Protein AF-A0A523RFV1-F1 (afdb_monomer_lite)

Sequence (118 aa):
MYLSMKEKTSDDLEKVQIKCFFKNDKVVLSDPIGIQEFYENSYIGTIEKDEKNNKFLILNALEALLLIERRRILLWADNDEDKAQCDFKTTLVYFSQFDDKLWRKYIIYMDLRKRGYI

pLDDT: mean 88.57, std 17.25, range [35.28, 98.19]

Radius of gyration: 16.06 Å; chains: 1; bounding box: 62×35×31 Å

Secondary structure (DSSP, 8-state):
---------TT-S-PPPEE-EEETTEEEE--HHHHIIIIITT--SEEEE-TT--EEEEEEHHHHHHHHHTT-EE-BGGG-TTSPBP-HHHHHHHHHTT-TTHHHHHHHHHHHHHTT--

Structure (mmCIF, N/CA/C/O backbone):
data_AF-A0A523RFV1-F1
#
_entry.id   AF-A0A523RFV1-F1
#
loop_
_atom_site.group_PDB
_atom_site.id
_atom_site.type_symbol
_atom_site.label_atom_id
_atom_site.label_alt_id
_atom_site.label_comp_id
_atom_site.label_asym_id
_atom_site.label_entity_id
_atom_site.label_seq_id
_atom_site.pdbx_PDB_ins_code
_atom_site.Cartn_x
_atom_site.Cartn_y
_atom_site.Cartn_z
_atom_site.occupancy
_atom_site.B_iso_or_equiv
_atom_site.auth_seq_id
_atom_site.auth_comp_id
_atom_site.auth_asym_id
_atom_site.auth_atom_id
_atom_site.pdbx_PDB_model_num
ATOM 1 N N . MET A 1 1 ? 44.838 11.866 7.928 1.00 48.34 1 MET A N 1
ATOM 2 C CA . MET A 1 1 ? 43.773 11.948 8.945 1.00 48.34 1 MET A CA 1
ATOM 3 C C . MET A 1 1 ? 42.818 13.060 8.547 1.00 48.34 1 MET A C 1
ATOM 5 O O . MET A 1 1 ? 43.123 14.207 8.809 1.00 48.34 1 MET A O 1
ATOM 9 N N . TYR A 1 2 ? 41.717 12.725 7.876 1.00 35.50 2 TYR A N 1
ATOM 10 C CA . TYR A 1 2 ? 40.518 13.565 7.804 1.00 35.50 2 TYR A CA 1
ATOM 11 C C . TYR A 1 2 ? 39.327 12.608 7.753 1.00 35.50 2 TYR A C 1
ATOM 13 O O . TYR A 1 2 ? 39.095 11.942 6.747 1.00 35.50 2 TYR A O 1
ATOM 21 N N . LEU A 1 3 ? 38.644 12.464 8.891 1.00 40.91 3 LEU A N 1
ATOM 22 C CA . LEU A 1 3 ? 37.354 11.791 8.967 1.00 40.91 3 LEU A CA 1
ATOM 23 C C . LEU A 1 3 ? 36.331 12.690 8.269 1.00 40.91 3 LEU A C 1
ATOM 25 O O . LEU A 1 3 ? 36.053 13.791 8.737 1.00 40.91 3 LEU A O 1
ATOM 29 N N . SER A 1 4 ? 35.782 12.224 7.148 1.00 44.25 4 SER A N 1
ATOM 30 C CA . SER A 1 4 ? 34.590 12.818 6.550 1.00 44.25 4 SER A CA 1
ATOM 31 C C . SER A 1 4 ? 33.412 12.522 7.479 1.00 44.25 4 SER A C 1
ATOM 33 O O . SER A 1 4 ? 32.876 11.413 7.505 1.00 44.25 4 SER A O 1
ATOM 35 N N . MET A 1 5 ? 33.059 13.510 8.300 1.00 45.81 5 MET A N 1
ATOM 36 C CA . MET A 1 5 ? 31.775 13.569 8.984 1.00 45.81 5 MET A CA 1
ATOM 37 C C . MET A 1 5 ? 30.691 13.635 7.908 1.00 45.81 5 MET A C 1
ATOM 39 O O . MET A 1 5 ? 30.428 14.690 7.341 1.00 45.81 5 MET A O 1
ATOM 43 N N . LYS A 1 6 ? 30.074 12.489 7.602 1.00 45.44 6 LYS A N 1
ATOM 44 C CA . LYS A 1 6 ? 28.745 12.483 6.994 1.00 45.44 6 LYS A CA 1
ATOM 45 C C . LYS A 1 6 ? 27.819 13.163 7.990 1.00 45.44 6 LYS A C 1
ATOM 47 O O . LYS A 1 6 ? 27.579 12.621 9.068 1.00 45.44 6 LYS A O 1
ATOM 52 N N . GLU A 1 7 ? 27.343 14.347 7.632 1.00 38.53 7 GLU A N 1
ATOM 53 C CA . GLU A 1 7 ? 26.211 14.988 8.283 1.00 38.53 7 GLU A CA 1
ATOM 54 C C . GLU A 1 7 ? 25.064 13.975 8.305 1.00 38.53 7 GLU A C 1
ATOM 56 O O . GLU A 1 7 ? 24.458 13.661 7.279 1.00 38.53 7 GLU A O 1
ATOM 61 N N . LYS A 1 8 ? 24.818 13.388 9.479 1.00 36.44 8 LYS A N 1
ATOM 62 C CA . LYS A 1 8 ? 23.582 12.662 9.743 1.00 36.44 8 LYS A CA 1
ATOM 63 C C . LYS A 1 8 ? 22.481 13.709 9.704 1.00 36.44 8 LYS A C 1
ATOM 65 O O . LYS A 1 8 ? 22.316 14.479 10.645 1.00 36.44 8 LYS A O 1
ATOM 70 N N . THR A 1 9 ? 21.801 13.787 8.569 1.00 35.28 9 THR A N 1
ATOM 71 C CA . THR A 1 9 ? 20.621 14.622 8.402 1.00 35.28 9 THR A CA 1
ATOM 72 C C . THR A 1 9 ? 19.589 14.172 9.432 1.00 35.28 9 THR A C 1
ATOM 74 O O . THR A 1 9 ? 19.384 12.978 9.643 1.00 35.28 9 THR A O 1
ATOM 77 N N . SER A 1 10 ? 18.981 15.142 10.099 1.00 40.78 10 SER A N 1
ATOM 78 C CA . SER A 1 10 ? 18.028 15.047 11.207 1.00 40.78 10 SER A CA 1
ATOM 79 C C . SER A 1 10 ? 16.667 14.429 10.830 1.00 40.78 10 SER A C 1
ATOM 81 O O . SER A 1 10 ? 15.630 14.929 11.251 1.00 40.78 10 SER A O 1
ATOM 83 N N . ASP A 1 11 ? 16.663 13.374 10.011 1.00 42.03 11 ASP A N 1
ATOM 84 C CA . ASP A 1 11 ? 15.472 12.634 9.556 1.00 42.03 11 ASP A CA 1
ATOM 85 C C . ASP A 1 11 ? 15.455 11.174 10.069 1.00 42.03 11 ASP A C 1
ATOM 87 O O . ASP A 1 11 ? 14.584 10.386 9.705 1.00 42.03 11 ASP A O 1
ATOM 91 N N . ASP A 1 12 ? 16.398 10.838 10.959 1.00 42.25 12 ASP A N 1
ATOM 92 C CA . ASP A 1 12 ? 16.473 9.597 11.754 1.00 42.25 12 ASP A CA 1
ATOM 93 C C . ASP A 1 12 ? 15.626 9.708 13.044 1.00 42.25 12 ASP A C 1
ATOM 95 O O . ASP A 1 12 ? 15.949 9.144 14.089 1.00 42.25 12 ASP A O 1
ATOM 99 N N . LEU A 1 13 ? 14.524 10.467 12.998 1.00 46.66 13 LEU A N 1
ATOM 100 C CA . LEU A 1 13 ? 13.414 10.190 13.908 1.00 46.66 13 LEU A CA 1
ATOM 101 C C . LEU A 1 13 ? 12.982 8.764 13.579 1.00 46.66 13 LEU A C 1
ATOM 103 O O . LEU A 1 13 ? 12.704 8.496 12.413 1.00 46.66 13 LEU A O 1
ATOM 107 N N . GLU A 1 14 ? 12.984 7.858 14.557 1.00 54.91 14 GLU A N 1
ATOM 108 C CA . GLU A 1 14 ? 12.583 6.458 14.391 1.00 54.91 14 GLU A CA 1
ATOM 109 C C . GLU A 1 14 ? 11.172 6.393 13.789 1.00 54.91 14 GLU A C 1
ATOM 111 O O . GLU A 1 14 ? 10.156 6.424 14.481 1.00 54.91 14 GLU A O 1
ATOM 116 N N . LYS A 1 15 ? 11.095 6.399 12.455 1.00 71.69 15 LYS A N 1
ATOM 117 C CA . LYS A 1 15 ? 9.832 6.395 11.733 1.00 71.69 15 LYS A CA 1
ATOM 118 C C . LYS A 1 15 ? 9.179 5.051 12.014 1.00 71.69 15 LYS A C 1
ATOM 120 O O . LYS A 1 15 ? 9.762 4.010 11.718 1.00 71.69 15 LYS A O 1
ATOM 125 N N . VAL A 1 16 ? 7.974 5.090 12.580 1.00 85.75 16 VAL A N 1
ATOM 126 C CA . VAL A 1 16 ? 7.249 3.887 13.000 1.00 85.75 16 VAL A CA 1
ATOM 127 C C . VAL A 1 16 ? 7.146 2.898 11.836 1.00 85.75 16 VAL A C 1
ATOM 129 O O . VAL A 1 16 ? 6.739 3.278 10.730 1.00 85.75 16 VAL A O 1
ATOM 132 N N . GLN A 1 17 ? 7.526 1.646 12.105 1.00 93.31 17 GLN A N 1
ATOM 133 C CA . GLN A 1 17 ? 7.378 0.518 11.192 1.00 93.31 17 GLN A CA 1
ATOM 134 C C . GLN A 1 17 ? 6.170 -0.319 11.597 1.00 93.31 17 GLN A C 1
ATOM 136 O O . GLN A 1 17 ? 6.141 -0.888 12.686 1.00 93.31 17 GLN A O 1
ATOM 141 N N . ILE A 1 18 ? 5.176 -0.396 10.716 1.00 95.81 18 ILE A N 1
ATOM 142 C CA . ILE A 1 18 ? 3.905 -1.064 11.004 1.00 95.81 18 ILE A CA 1
ATOM 143 C C . ILE A 1 18 ? 3.797 -2.370 10.226 1.00 95.81 18 ILE A C 1
ATOM 145 O O . ILE A 1 18 ? 4.005 -2.405 9.010 1.00 95.81 18 ILE A O 1
ATOM 149 N N . LYS A 1 19 ? 3.427 -3.447 10.921 1.00 95.62 19 LYS A N 1
ATOM 150 C CA . LYS A 1 19 ?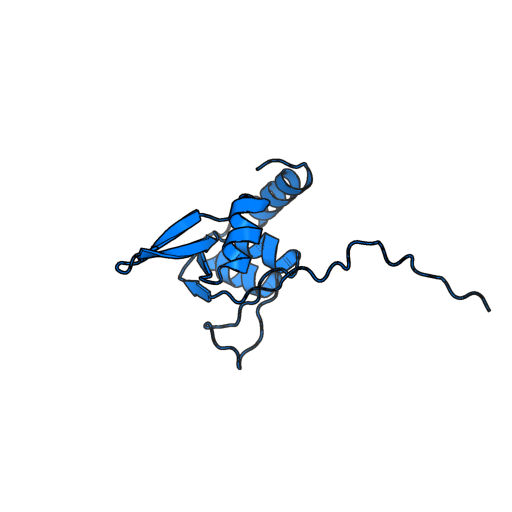 3.132 -4.735 10.291 1.00 95.62 19 LYS A CA 1
ATOM 151 C C . LYS A 1 19 ? 1.840 -4.653 9.486 1.00 95.62 19 LYS A C 1
ATOM 153 O O . LYS A 1 19 ? 0.823 -4.162 9.975 1.00 95.62 19 LYS A O 1
ATOM 158 N N . CYS A 1 20 ? 1.894 -5.148 8.258 1.00 96.06 20 CYS A N 1
ATOM 159 C CA . CYS A 1 20 ? 0.771 -5.158 7.335 1.00 96.06 20 CYS A CA 1
ATOM 160 C C . CYS A 1 20 ? 0.640 -6.527 6.658 1.00 96.06 20 CYS A C 1
ATOM 162 O O . CYS A 1 20 ? 1.569 -7.333 6.683 1.00 96.06 20 CYS A O 1
ATOM 164 N N . PHE A 1 21 ? -0.499 -6.762 6.007 1.00 96.56 21 PHE A N 1
ATOM 165 C CA . PHE A 1 21 ? -0.797 -8.021 5.325 1.00 96.56 21 PHE A CA 1
ATOM 166 C C . PHE A 1 21 ? -1.313 -7.779 3.908 1.00 96.56 21 PHE A C 1
ATOM 168 O O . PHE A 1 21 ? -2.149 -6.901 3.684 1.00 96.56 21 PHE A O 1
ATOM 175 N N . PHE A 1 22 ? -0.860 -8.583 2.949 1.00 96.44 22 PHE A N 1
ATOM 176 C CA . PHE A 1 22 ? -1.440 -8.635 1.613 1.00 96.44 22 PHE A CA 1
ATOM 177 C C . PHE A 1 22 ? -2.861 -9.200 1.662 1.00 96.44 22 PHE A C 1
ATOM 179 O O . PHE A 1 22 ? -3.126 -10.221 2.299 1.00 96.44 22 PHE A O 1
ATOM 186 N N . LYS A 1 23 ? -3.767 -8.553 0.931 1.00 95.88 23 LYS A N 1
ATOM 187 C CA . LYS A 1 23 ? -5.127 -9.021 0.667 1.00 95.88 23 LYS A CA 1
ATOM 188 C C . LYS A 1 23 ? -5.450 -8.722 -0.796 1.00 95.88 23 LYS A C 1
ATOM 190 O O . LYS A 1 23 ? -5.878 -7.618 -1.122 1.00 95.88 23 LYS A O 1
ATOM 195 N N . ASN A 1 24 ? -5.236 -9.706 -1.669 1.00 94.38 24 ASN A N 1
ATOM 196 C CA . ASN A 1 24 ? -5.348 -9.568 -3.127 1.00 94.38 24 ASN A CA 1
ATOM 197 C C . ASN A 1 24 ? -4.458 -8.430 -3.668 1.00 94.38 24 ASN A C 1
ATOM 199 O O . ASN A 1 24 ? -3.248 -8.441 -3.453 1.00 94.38 24 ASN A O 1
ATOM 203 N N . ASP A 1 25 ? -5.055 -7.445 -4.336 1.00 95.88 25 ASP A N 1
ATOM 204 C CA . ASP A 1 25 ? -4.422 -6.269 -4.939 1.00 95.88 25 ASP A CA 1
ATOM 205 C C . ASP A 1 25 ? -4.161 -5.125 -3.938 1.00 95.88 25 ASP A C 1
ATOM 207 O O . ASP A 1 25 ? -3.772 -4.022 -4.330 1.00 95.88 25 ASP A O 1
ATOM 211 N N . LYS A 1 26 ? -4.371 -5.372 -2.639 1.00 97.19 26 LYS A N 1
ATOM 212 C CA . LYS A 1 26 ? -4.295 -4.374 -1.565 1.00 97.19 26 LYS A CA 1
ATOM 213 C C . LYS A 1 26 ? -3.442 -4.853 -0.394 1.00 97.19 26 LYS A C 1
ATOM 215 O O . LYS A 1 26 ? -3.146 -6.040 -0.249 1.00 97.19 26 LYS A O 1
ATOM 220 N N . VAL A 1 27 ? -3.096 -3.910 0.477 1.00 97.38 27 VAL A N 1
ATOM 221 C CA . VAL A 1 27 ? -2.489 -4.167 1.788 1.00 97.38 27 VAL A CA 1
ATOM 222 C C . VAL A 1 27 ? -3.431 -3.689 2.882 1.00 97.38 27 VAL A C 1
ATOM 224 O O . VAL A 1 27 ? -4.074 -2.653 2.740 1.00 97.38 27 VAL A O 1
ATOM 227 N N . VAL A 1 28 ? -3.510 -4.436 3.977 1.00 97.38 28 VAL A N 1
ATOM 228 C CA . VAL A 1 28 ? -4.335 -4.104 5.138 1.00 97.38 28 VAL A CA 1
ATOM 229 C C . VAL A 1 28 ? -3.459 -3.981 6.377 1.00 97.38 28 VAL A C 1
ATOM 231 O O . VAL A 1 28 ? -2.562 -4.797 6.593 1.00 97.38 28 VAL A O 1
ATOM 234 N N . LEU A 1 29 ? -3.749 -2.983 7.207 1.00 95.44 29 LEU A N 1
ATOM 235 C CA . LEU A 1 29 ? -3.211 -2.859 8.559 1.00 95.44 29 LEU A CA 1
ATOM 236 C C . LEU A 1 29 ? -4.321 -2.504 9.552 1.00 95.44 29 LEU A C 1
ATOM 238 O O . LEU A 1 29 ? -5.235 -1.740 9.247 1.00 95.44 29 LEU A O 1
ATOM 242 N N . SER A 1 30 ? -4.228 -3.055 10.756 1.00 93.94 30 SER A N 1
ATOM 243 C CA . SER A 1 30 ? -5.185 -2.807 11.846 1.00 93.94 30 SER A CA 1
ATOM 244 C C . SER A 1 30 ? -4.539 -2.110 13.042 1.00 93.94 30 SER A C 1
ATOM 246 O O . SER A 1 30 ? -5.198 -1.890 14.053 1.00 93.94 30 SER A O 1
ATOM 248 N N . ASP A 1 31 ? -3.253 -1.771 12.938 1.00 94.25 31 ASP A N 1
ATOM 249 C CA . ASP A 1 31 ? -2.509 -1.111 14.003 1.00 94.25 31 ASP A CA 1
ATOM 250 C C . ASP A 1 31 ? -2.988 0.346 14.179 1.00 94.25 31 ASP A C 1
ATOM 252 O O . ASP A 1 31 ? -2.903 1.126 13.223 1.00 94.25 31 ASP A O 1
ATOM 256 N N . PRO A 1 32 ? -3.478 0.747 15.369 1.00 93.25 32 PRO A N 1
ATOM 257 C CA . PRO A 1 32 ? -3.981 2.101 15.599 1.00 93.25 32 PRO A CA 1
ATOM 258 C C . PRO A 1 32 ? -2.940 3.204 15.371 1.00 93.25 32 PRO A C 1
ATOM 260 O O . PRO A 1 32 ? -3.297 4.269 14.870 1.00 93.25 32 PRO A O 1
ATOM 263 N N . ILE A 1 33 ? -1.666 2.949 15.693 1.00 93.31 33 ILE A N 1
ATOM 264 C CA . ILE A 1 33 ? -0.564 3.899 15.475 1.00 93.31 33 ILE A CA 1
ATOM 265 C C . ILE A 1 33 ? -0.350 4.067 13.972 1.00 93.31 33 ILE A C 1
ATOM 267 O O . ILE A 1 33 ? -0.221 5.185 13.481 1.00 93.31 33 ILE A O 1
ATOM 271 N N . GLY A 1 34 ? -0.380 2.962 13.224 1.00 93.25 34 GLY A N 1
ATOM 272 C CA . GLY A 1 34 ? -0.304 2.997 11.766 1.00 93.25 34 GLY A CA 1
ATOM 273 C C . GLY A 1 34 ? -1.464 3.748 11.116 1.00 93.25 34 GLY A C 1
ATOM 274 O O . GLY A 1 34 ? -1.244 4.526 10.189 1.00 93.25 34 GLY A O 1
ATOM 275 N N . ILE A 1 35 ? -2.690 3.564 11.616 1.00 94.50 35 ILE A N 1
ATOM 276 C CA . ILE A 1 35 ? -3.867 4.300 11.134 1.00 94.50 35 ILE A CA 1
ATOM 277 C C . ILE A 1 35 ? -3.680 5.801 11.370 1.00 94.50 35 ILE A C 1
ATOM 279 O O . ILE A 1 35 ? -3.836 6.582 10.436 1.00 94.50 35 ILE A O 1
ATOM 283 N N . GLN A 1 36 ? -3.297 6.208 12.578 1.00 93.12 36 GLN A N 1
ATOM 284 C CA . GLN A 1 36 ? -3.056 7.613 12.900 1.00 93.12 36 GLN A CA 1
ATOM 285 C C . GLN A 1 36 ? -1.954 8.222 12.011 1.00 93.12 36 GLN A C 1
ATOM 287 O O . GLN A 1 36 ? -2.147 9.257 11.373 1.00 93.12 36 GLN A O 1
ATOM 292 N N . GLU A 1 37 ? -0.812 7.548 11.896 1.00 93.44 37 GLU A N 1
ATOM 293 C CA . GLU A 1 37 ? 0.342 8.048 11.144 1.00 93.44 37 GLU A CA 1
ATOM 294 C C . GLU A 1 37 ? 0.103 8.139 9.631 1.00 93.44 37 GLU A C 1
ATOM 296 O O . GLU A 1 37 ? 0.525 9.099 8.976 1.00 93.44 37 GLU A O 1
ATOM 301 N N . PHE A 1 38 ? -0.541 7.132 9.043 1.00 95.00 38 PHE A N 1
ATOM 302 C CA . PHE A 1 38 ? -0.704 7.069 7.593 1.00 95.00 38 PHE A CA 1
ATOM 303 C C . PHE A 1 38 ? -1.975 7.766 7.134 1.00 95.00 38 PHE A C 1
ATOM 305 O O . PHE A 1 38 ? -1.917 8.550 6.189 1.00 95.00 38 PHE A O 1
ATOM 312 N N . TYR A 1 39 ? -3.099 7.555 7.813 1.00 94.88 39 TYR A N 1
ATOM 313 C CA . TYR A 1 39 ? -4.363 8.147 7.399 1.00 94.88 39 TYR A CA 1
ATOM 314 C C . TYR A 1 39 ? -4.507 9.587 7.895 1.00 94.88 39 TYR A C 1
ATOM 316 O O . TYR A 1 39 ? -4.668 10.491 7.079 1.00 94.88 39 TYR A O 1
ATOM 324 N N . GLU A 1 40 ? -4.412 9.824 9.207 1.00 90.06 40 GLU A N 1
ATOM 325 C CA . GLU A 1 40 ? -4.726 11.141 9.788 1.00 90.06 40 GLU A CA 1
ATOM 326 C C . GLU A 1 40 ? -3.644 12.182 9.476 1.00 90.06 40 GLU A C 1
ATOM 328 O O . GLU A 1 40 ? -3.962 13.311 9.106 1.00 90.06 40 GLU A O 1
ATOM 333 N N . ASN A 1 41 ? -2.368 11.792 9.563 1.00 90.06 41 ASN A N 1
ATOM 334 C CA . ASN A 1 41 ? -1.249 12.718 9.356 1.00 90.06 41 ASN A CA 1
ATOM 335 C C . ASN A 1 41 ? -0.817 12.834 7.885 1.00 90.06 41 ASN A C 1
ATOM 337 O O . ASN A 1 41 ? -0.339 13.888 7.465 1.00 90.06 41 ASN A O 1
ATOM 341 N N . SER A 1 42 ? -0.952 11.756 7.102 1.00 89.69 42 SER A N 1
ATOM 342 C CA . SER A 1 42 ? -0.375 11.676 5.748 1.00 89.69 42 SER A CA 1
ATOM 343 C C . SER A 1 42 ? -1.404 11.511 4.624 1.00 89.69 42 SER A C 1
ATOM 345 O O . SER A 1 42 ? -1.018 11.569 3.451 1.00 89.69 42 SER A O 1
ATOM 347 N N . TYR A 1 43 ? -2.690 11.329 4.948 1.00 94.06 43 TYR A N 1
ATOM 348 C CA . TYR A 1 43 ? -3.764 11.076 3.979 1.00 94.06 43 TYR A CA 1
ATOM 349 C C . TYR A 1 43 ? -3.416 9.924 3.021 1.00 94.06 43 TYR A C 1
ATOM 351 O O . TYR A 1 43 ? -3.484 10.059 1.797 1.00 94.06 43 TYR A O 1
ATOM 359 N N . ILE A 1 44 ? -2.936 8.816 3.582 1.00 95.38 44 ILE A N 1
ATOM 360 C CA . ILE A 1 44 ? -2.571 7.586 2.878 1.00 95.38 44 ILE A CA 1
ATOM 361 C C . ILE A 1 44 ? -3.535 6.478 3.309 1.00 95.38 44 ILE A C 1
ATOM 363 O O . ILE A 1 44 ? -3.657 6.183 4.498 1.00 95.38 44 ILE A O 1
ATOM 367 N N . GLY A 1 45 ? -4.165 5.830 2.330 1.00 95.94 45 GLY A N 1
ATOM 368 C CA . GLY A 1 45 ? -5.094 4.723 2.519 1.00 95.94 45 GLY A CA 1
ATOM 369 C C . GLY A 1 45 ? -6.544 5.143 2.763 1.00 95.94 45 GLY A C 1
ATOM 370 O O . GLY A 1 45 ? -6.892 6.319 2.837 1.00 95.94 45 GLY A O 1
ATOM 371 N N . THR A 1 46 ? -7.420 4.145 2.878 1.00 96.31 46 THR A N 1
ATOM 372 C CA . THR A 1 46 ? -8.857 4.299 3.157 1.00 96.31 46 THR A CA 1
ATOM 373 C C . THR A 1 46 ? -9.246 3.501 4.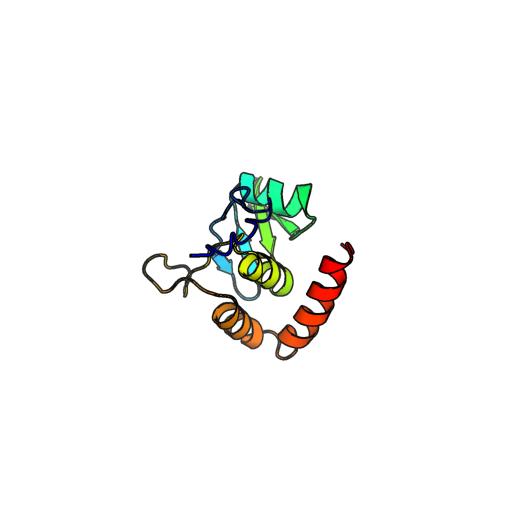398 1.00 96.31 46 THR A C 1
ATOM 375 O O . THR A 1 46 ? -8.904 2.322 4.504 1.00 96.31 46 THR A O 1
ATOM 378 N N . ILE A 1 47 ? -9.956 4.129 5.340 1.00 95.81 47 ILE A N 1
ATOM 379 C CA . ILE A 1 47 ? -10.469 3.440 6.530 1.00 95.81 47 ILE A CA 1
ATOM 380 C C . ILE A 1 47 ? -11.711 2.631 6.166 1.00 95.81 47 ILE A C 1
ATOM 382 O O . ILE A 1 47 ? -12.680 3.167 5.632 1.00 95.81 47 ILE A O 1
ATOM 386 N N . GLU A 1 48 ? -11.717 1.371 6.576 1.00 95.25 48 GLU A N 1
ATOM 387 C CA . GLU A 1 48 ? -12.899 0.519 6.605 1.00 95.25 48 GLU A CA 1
ATOM 388 C C . GLU A 1 48 ? -13.128 -0.032 8.021 1.00 95.25 48 GLU A C 1
ATOM 390 O O . GLU A 1 48 ? -12.291 0.114 8.920 1.00 95.25 48 GLU A O 1
ATOM 395 N N . LYS A 1 49 ? -14.312 -0.609 8.246 1.00 93.88 49 LYS A N 1
ATOM 396 C CA . LYS A 1 49 ? -14.694 -1.236 9.515 1.00 93.88 49 LYS A CA 1
ATOM 397 C C . LYS A 1 49 ? -15.174 -2.654 9.273 1.00 93.88 49 LYS A C 1
ATOM 399 O O . LYS A 1 49 ? -15.858 -2.908 8.285 1.00 93.88 49 LYS A O 1
ATOM 404 N N . ASP A 1 50 ? -14.829 -3.558 10.180 1.00 91.31 50 ASP A N 1
ATOM 405 C CA . ASP A 1 50 ? -15.358 -4.920 10.158 1.00 91.31 50 ASP A CA 1
ATOM 406 C C . ASP A 1 50 ? -16.772 -4.990 10.772 1.00 91.31 50 ASP A C 1
ATOM 408 O O . ASP A 1 50 ? -17.310 -4.0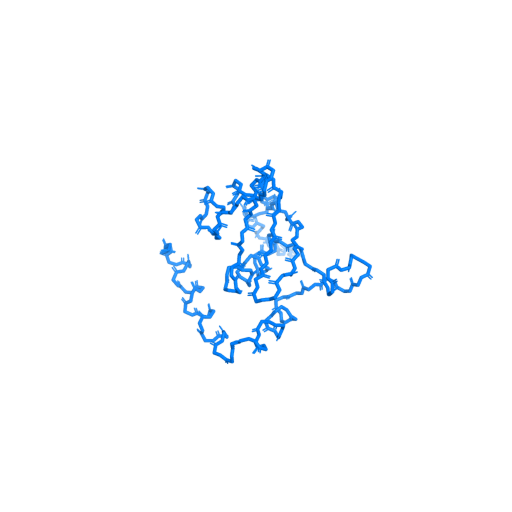03 11.282 1.00 91.31 50 ASP A O 1
ATOM 412 N N . GLU A 1 51 ? -17.373 -6.182 10.758 1.00 90.75 51 GLU A N 1
ATOM 413 C CA . GLU A 1 51 ? -18.698 -6.452 11.345 1.00 90.75 51 GLU A CA 1
ATOM 414 C C . GLU A 1 51 ? -18.770 -6.159 12.856 1.00 90.75 51 GLU A C 1
ATOM 416 O O . GLU A 1 51 ? -19.852 -5.962 13.408 1.00 90.75 51 GLU A O 1
ATOM 421 N N . LYS A 1 52 ? -17.618 -6.106 13.535 1.00 91.12 52 LYS A N 1
ATOM 422 C CA . LYS A 1 52 ? -17.473 -5.819 14.967 1.00 91.12 52 LYS A CA 1
ATOM 423 C C . LYS A 1 52 ? -17.104 -4.354 15.238 1.00 91.12 52 LYS A C 1
ATOM 425 O O . LYS A 1 52 ? -16.798 -4.016 16.378 1.00 91.12 52 LYS A O 1
ATOM 430 N N . ASN A 1 53 ? -17.173 -3.479 14.229 1.00 89.88 53 ASN A N 1
ATOM 431 C CA . ASN A 1 53 ? -16.781 -2.066 14.281 1.00 89.88 53 ASN A CA 1
ATOM 432 C C . ASN A 1 53 ? -15.285 -1.792 14.540 1.00 89.88 53 ASN A C 1
ATOM 434 O O . ASN A 1 53 ? -14.922 -0.649 14.843 1.00 89.88 53 ASN A O 1
ATOM 438 N N . ASN A 1 54 ? -14.398 -2.773 14.367 1.00 91.88 54 ASN A N 1
ATOM 439 C CA . ASN A 1 54 ? -12.957 -2.531 14.415 1.00 91.88 54 ASN A CA 1
ATOM 440 C C . ASN A 1 54 ? -12.513 -1.822 13.136 1.00 91.88 54 ASN A C 1
ATOM 442 O O . ASN A 1 54 ? -12.835 -2.257 12.029 1.00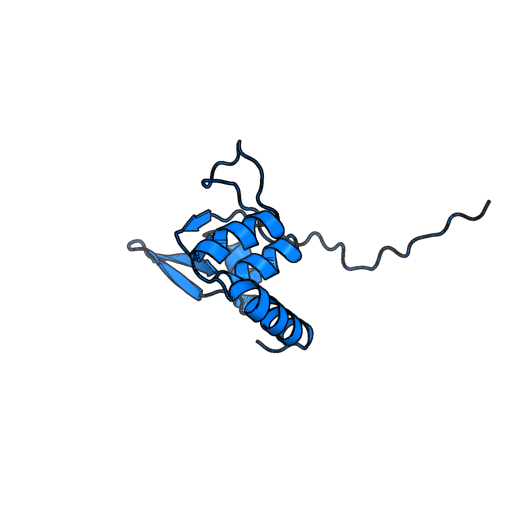 91.88 54 ASN A O 1
ATOM 446 N N . LYS A 1 55 ? -11.766 -0.726 13.288 1.00 94.06 55 LYS A N 1
ATOM 447 C CA . LYS A 1 55 ? -11.213 0.028 12.160 1.00 94.06 55 LYS A CA 1
ATOM 448 C C . LYS A 1 55 ? -9.963 -0.661 11.623 1.00 94.06 55 LYS A C 1
ATOM 450 O O . LYS A 1 55 ? -9.117 -1.103 12.394 1.00 94.06 55 LYS A O 1
ATOM 455 N N . PHE A 1 56 ? -9.815 -0.665 10.308 1.00 96.00 56 PHE A N 1
ATOM 456 C CA . PHE A 1 56 ? -8.579 -1.040 9.635 1.00 96.00 56 PHE A CA 1
ATOM 457 C C . PHE A 1 56 ? -8.338 -0.110 8.448 1.00 96.00 56 PHE A C 1
ATOM 459 O O . PHE A 1 56 ? -9.271 0.478 7.899 1.00 96.00 56 PHE A O 1
ATOM 466 N N . LEU A 1 57 ? -7.074 0.050 8.078 1.00 97.44 57 LEU A N 1
ATOM 467 C CA . LEU A 1 57 ? -6.652 0.882 6.963 1.00 97.44 57 LEU A CA 1
ATOM 468 C C . LEU A 1 57 ? -6.273 -0.013 5.786 1.00 97.44 57 LEU A C 1
ATOM 470 O O . LEU A 1 57 ? -5.491 -0.956 5.918 1.00 97.44 5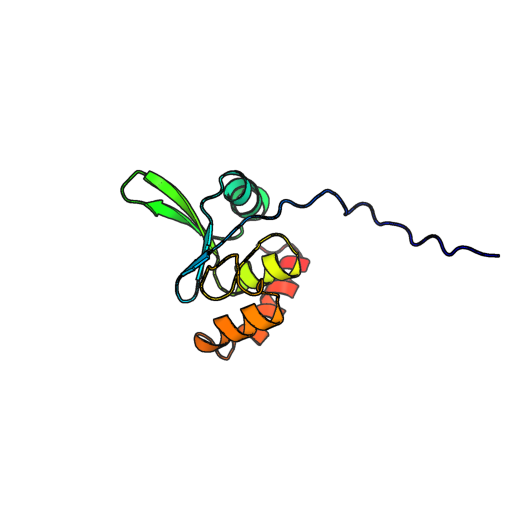7 LEU A O 1
ATOM 474 N N . ILE A 1 58 ? -6.857 0.298 4.635 1.00 97.88 58 ILE A N 1
ATOM 475 C CA . ILE A 1 58 ? -6.549 -0.327 3.357 1.00 97.88 58 ILE A CA 1
ATOM 476 C C . ILE A 1 58 ? -5.618 0.595 2.585 1.00 97.88 58 ILE A C 1
ATOM 478 O O . ILE A 1 58 ? -5.934 1.763 2.375 1.00 97.88 58 ILE A O 1
ATOM 482 N N . LEU A 1 59 ? -4.511 0.042 2.110 1.00 98.19 59 LEU A N 1
ATOM 483 C CA . LEU A 1 59 ? -3.584 0.693 1.199 1.00 98.19 59 LEU A CA 1
ATOM 484 C C . LEU A 1 59 ? -3.735 0.064 -0.184 1.00 98.19 59 LEU A C 1
ATOM 486 O O . LEU A 1 59 ? -3.721 -1.164 -0.330 1.00 98.19 59 LEU A O 1
ATOM 490 N N . ASN A 1 60 ? -3.845 0.900 -1.209 1.00 97.62 60 ASN A N 1
ATOM 491 C CA . ASN A 1 60 ? -3.699 0.432 -2.582 1.00 97.62 60 ASN A CA 1
ATOM 492 C C . ASN A 1 60 ? -2.218 0.136 -2.907 1.00 97.62 60 ASN A C 1
ATOM 494 O O . ASN A 1 60 ? -1.311 0.461 -2.137 1.00 97.62 60 ASN A O 1
ATOM 498 N N . ALA A 1 61 ? -1.959 -0.459 -4.074 1.00 97.75 61 ALA A N 1
ATOM 499 C CA . ALA A 1 61 ? -0.605 -0.820 -4.497 1.00 97.75 61 ALA A CA 1
ATOM 500 C C . ALA A 1 61 ? 0.385 0.366 -4.507 1.00 97.75 61 ALA A C 1
ATOM 502 O O . ALA A 1 61 ? 1.538 0.208 -4.114 1.00 97.75 61 ALA A O 1
ATOM 503 N N . LEU A 1 62 ? -0.046 1.564 -4.925 1.00 97.88 62 LEU A N 1
ATOM 504 C CA . LEU A 1 62 ? 0.813 2.756 -4.997 1.00 97.88 62 LEU A CA 1
ATOM 505 C C . LEU A 1 62 ? 1.206 3.260 -3.605 1.00 97.88 62 LEU A C 1
ATOM 507 O O . LEU A 1 62 ? 2.360 3.611 -3.361 1.00 97.88 62 LEU A O 1
ATOM 511 N N . GLU A 1 63 ? 0.242 3.274 -2.691 1.00 97.56 63 GLU A N 1
ATOM 512 C CA . GLU A 1 63 ? 0.422 3.671 -1.297 1.00 97.56 63 GLU A CA 1
ATOM 513 C C . GLU A 1 63 ? 1.320 2.690 -0.546 1.00 97.56 63 GLU A C 1
ATOM 515 O O . GLU A 1 63 ? 2.250 3.110 0.144 1.00 97.56 63 GLU A O 1
ATOM 520 N N . ALA A 1 64 ? 1.093 1.387 -0.732 1.00 97.62 64 ALA A N 1
ATOM 521 C CA . ALA A 1 64 ? 1.927 0.343 -0.153 1.00 97.62 64 ALA A CA 1
ATOM 522 C C . ALA A 1 64 ? 3.381 0.456 -0.637 1.00 97.62 64 ALA A C 1
ATOM 524 O O . ALA A 1 64 ? 4.303 0.460 0.178 1.00 97.62 64 ALA A O 1
ATOM 525 N N . LEU A 1 65 ? 3.595 0.632 -1.947 1.00 97.94 65 LEU A N 1
ATOM 526 C CA . LEU A 1 65 ? 4.930 0.837 -2.518 1.00 97.94 65 LEU A CA 1
ATOM 527 C C . LEU A 1 65 ? 5.626 2.074 -1.939 1.00 97.94 65 LEU A C 1
ATOM 529 O O . LEU A 1 65 ? 6.799 1.992 -1.573 1.00 97.94 65 LEU A O 1
ATOM 533 N N . LEU A 1 66 ? 4.899 3.187 -1.787 1.00 96.81 66 LEU A N 1
ATOM 534 C CA . LEU A 1 66 ? 5.434 4.414 -1.193 1.00 96.81 66 LEU A CA 1
ATOM 535 C C . LEU A 1 66 ? 5.892 4.188 0.252 1.00 96.81 66 LEU A C 1
ATOM 537 O O . LEU A 1 66 ? 6.967 4.645 0.645 1.00 96.81 66 LEU A O 1
ATOM 541 N N . LEU A 1 67 ? 5.079 3.498 1.054 1.00 96.31 67 LEU A N 1
ATOM 542 C CA . LEU A 1 67 ? 5.398 3.232 2.453 1.00 96.31 67 LEU A CA 1
ATOM 543 C C . LEU A 1 67 ? 6.547 2.227 2.606 1.00 96.31 67 LEU A C 1
ATOM 545 O O . LEU A 1 67 ? 7.368 2.402 3.506 1.00 96.31 67 LEU A O 1
ATOM 549 N N . ILE A 1 68 ? 6.671 1.239 1.716 1.00 96.19 68 ILE A N 1
ATOM 550 C CA . ILE A 1 68 ? 7.821 0.320 1.692 1.00 96.19 68 ILE A CA 1
ATOM 551 C C . ILE A 1 68 ? 9.101 1.047 1.297 1.00 96.19 68 ILE A C 1
ATOM 553 O O . ILE A 1 68 ? 10.119 0.880 1.967 1.00 96.19 68 ILE A O 1
ATOM 557 N N . GLU A 1 69 ? 9.067 1.890 0.258 1.00 94.50 69 GLU A N 1
ATOM 558 C CA . GLU A 1 69 ? 10.239 2.678 -0.151 1.00 94.50 69 GLU A CA 1
ATOM 559 C C . GLU A 1 69 ? 10.718 3.583 0.997 1.00 94.50 69 GLU A C 1
ATOM 561 O O . GLU A 1 69 ? 11.917 3.715 1.240 1.00 94.50 69 GLU A O 1
ATOM 566 N N . ARG A 1 70 ? 9.777 4.134 1.774 1.00 93.06 70 ARG A N 1
ATOM 567 C CA . ARG A 1 70 ? 10.049 4.937 2.978 1.00 93.06 70 ARG A CA 1
ATOM 568 C C . ARG A 1 70 ? 10.338 4.112 4.237 1.00 93.06 70 ARG A C 1
ATOM 570 O O . ARG A 1 70 ? 10.520 4.705 5.299 1.00 93.06 70 ARG A O 1
ATOM 577 N N . ARG A 1 71 ? 10.368 2.777 4.141 1.00 94.62 71 ARG A N 1
ATOM 578 C CA . ARG A 1 71 ? 10.580 1.832 5.254 1.00 94.62 71 ARG A CA 1
ATOM 579 C C . ARG A 1 71 ? 9.607 2.021 6.425 1.00 94.62 71 ARG A C 1
ATOM 581 O O . ARG A 1 71 ? 9.996 1.853 7.574 1.00 94.62 71 ARG A O 1
ATOM 588 N N . ARG A 1 72 ? 8.355 2.385 6.139 1.00 95.19 72 ARG A N 1
ATOM 589 C CA . ARG A 1 72 ? 7.288 2.643 7.126 1.00 95.19 72 ARG A CA 1
ATOM 590 C C . ARG A 1 72 ? 6.395 1.433 7.394 1.00 95.19 72 ARG A C 1
ATOM 592 O O . ARG A 1 72 ? 5.703 1.408 8.405 1.00 95.19 72 ARG A O 1
ATOM 599 N N . ILE A 1 73 ? 6.387 0.443 6.503 1.00 96.56 73 ILE A N 1
ATOM 600 C CA . ILE A 1 73 ? 5.608 -0.786 6.682 1.00 96.56 73 ILE A CA 1
ATOM 601 C C . ILE A 1 73 ? 6.467 -2.027 6.481 1.00 96.56 73 ILE A C 1
ATOM 603 O O . ILE A 1 73 ? 7.463 -1.997 5.756 1.00 96.56 73 ILE A O 1
ATOM 607 N N . LEU A 1 74 ? 6.049 -3.110 7.129 1.00 96.75 74 LEU A N 1
ATOM 608 C CA . LEU A 1 74 ? 6.645 -4.434 7.038 1.00 96.75 74 LEU A CA 1
ATOM 609 C C . LEU A 1 74 ? 5.615 -5.396 6.443 1.00 96.75 74 LEU A C 1
ATOM 611 O O . LEU A 1 74 ? 4.467 -5.436 6.887 1.00 96.75 74 LEU A O 1
ATOM 615 N N . LEU A 1 75 ? 6.041 -6.146 5.433 1.00 96.31 75 LEU A N 1
ATOM 616 C CA . LEU A 1 75 ? 5.257 -7.149 4.721 1.00 96.31 75 LEU A CA 1
ATOM 617 C C . LEU A 1 75 ? 6.125 -8.381 4.525 1.00 96.31 75 LEU A C 1
ATOM 619 O O . LEU A 1 75 ? 7.330 -8.255 4.316 1.00 96.31 75 LEU A O 1
ATOM 623 N N . TRP A 1 76 ? 5.509 -9.553 4.525 1.00 96.94 76 TRP A N 1
ATOM 624 C CA . TRP A 1 76 ? 6.194 -10.817 4.298 1.00 96.94 76 TRP A CA 1
ATOM 625 C C . TRP A 1 76 ? 5.509 -11.603 3.192 1.00 96.94 76 TRP A C 1
ATOM 627 O O . TRP A 1 76 ? 4.299 -11.474 2.980 1.00 96.94 76 TRP A O 1
ATOM 637 N N . ALA A 1 77 ? 6.293 -12.407 2.472 1.00 91.31 77 ALA A N 1
ATOM 638 C CA . ALA A 1 77 ? 5.751 -13.295 1.453 1.00 91.31 77 ALA A CA 1
ATOM 639 C C . ALA A 1 77 ? 4.699 -14.228 2.074 1.00 91.31 77 ALA A C 1
ATOM 641 O O . ALA A 1 77 ? 4.897 -14.750 3.168 1.00 91.31 77 ALA A O 1
ATOM 642 N N . ASP A 1 78 ? 3.569 -14.408 1.389 1.00 90.50 78 ASP A N 1
ATOM 643 C CA . ASP A 1 78 ? 2.416 -15.185 1.866 1.00 90.50 78 ASP A CA 1
ATOM 644 C C . ASP A 1 78 ? 1.894 -14.782 3.261 1.00 90.50 78 ASP A C 1
ATOM 646 O O . ASP A 1 78 ? 1.220 -15.578 3.910 1.00 90.50 78 ASP A O 1
ATOM 650 N N . ASN A 1 79 ? 2.180 -13.554 3.717 1.00 94.06 79 ASN A N 1
ATOM 651 C CA . ASN A 1 79 ? 1.848 -13.067 5.061 1.00 94.06 79 ASN A CA 1
ATOM 652 C C . ASN A 1 79 ? 2.469 -13.891 6.208 1.00 94.06 79 ASN A C 1
ATOM 654 O O . ASN A 1 79 ? 1.907 -13.940 7.300 1.00 94.06 79 ASN A O 1
ATOM 658 N N . ASP A 1 80 ? 3.621 -14.519 5.966 1.00 93.75 80 ASP A N 1
ATOM 659 C CA . ASP A 1 80 ? 4.316 -15.389 6.919 1.00 93.75 80 ASP A CA 1
ATOM 660 C C . ASP A 1 80 ? 5.629 -14.748 7.398 1.00 93.75 80 ASP A C 1
ATOM 662 O O . ASP A 1 80 ? 6.558 -14.568 6.610 1.00 93.75 80 ASP A O 1
ATOM 666 N N . GLU A 1 81 ? 5.713 -14.400 8.687 1.00 92.31 81 GLU A N 1
ATOM 667 C CA . GLU A 1 81 ? 6.874 -13.707 9.269 1.00 92.31 81 GLU A CA 1
ATOM 668 C C . GLU A 1 81 ? 8.174 -14.528 9.224 1.00 92.31 81 GLU A C 1
ATOM 670 O O . GLU A 1 81 ? 9.257 -13.940 9.263 1.00 92.31 81 GLU A O 1
ATOM 675 N N . ASP A 1 82 ? 8.080 -15.854 9.080 1.00 93.69 82 ASP A N 1
ATOM 676 C CA . ASP A 1 82 ? 9.241 -16.740 8.938 1.00 93.69 82 ASP A CA 1
ATOM 677 C C . ASP A 1 82 ? 9.824 -16.717 7.511 1.00 93.69 82 ASP A C 1
ATOM 679 O O . ASP A 1 82 ? 10.938 -17.197 7.266 1.00 93.69 82 ASP A O 1
ATOM 683 N N . LYS A 1 83 ? 9.089 -16.151 6.543 1.00 93.88 83 LYS A N 1
ATOM 684 C CA . LYS A 1 83 ? 9.542 -15.991 5.155 1.00 93.88 83 LYS A CA 1
ATOM 685 C C . LYS A 1 83 ? 10.304 -14.686 4.950 1.00 93.88 83 LYS A C 1
ATOM 687 O O . LYS A 1 83 ? 10.440 -13.838 5.825 1.00 93.88 83 LYS A O 1
ATOM 692 N N . ALA A 1 84 ? 10.835 -14.513 3.741 1.00 92.38 84 ALA A N 1
ATOM 693 C CA . ALA A 1 84 ? 11.526 -13.286 3.375 1.00 92.38 84 ALA A CA 1
ATOM 694 C C . ALA A 1 84 ? 10.587 -12.071 3.479 1.00 92.38 84 ALA A C 1
ATOM 696 O O . ALA A 1 84 ? 9.493 -12.054 2.901 1.00 92.38 84 ALA A O 1
ATOM 697 N N . GLN A 1 85 ? 11.052 -11.037 4.182 1.00 95.88 85 GLN A N 1
ATOM 698 C CA . GLN A 1 85 ? 10.392 -9.740 4.194 1.00 95.88 85 GLN A CA 1
ATOM 699 C C . GLN A 1 85 ? 10.397 -9.154 2.777 1.00 95.88 85 GLN A C 1
ATOM 701 O O . GLN A 1 85 ? 11.414 -9.161 2.080 1.00 95.88 85 GLN A O 1
ATOM 706 N N . CYS A 1 86 ? 9.252 -8.631 2.356 1.00 95.62 86 CYS A N 1
ATOM 707 C CA . CYS A 1 86 ? 9.098 -7.970 1.075 1.00 95.62 86 CYS A CA 1
ATOM 708 C C . CYS A 1 86 ? 9.793 -6.603 1.095 1.00 95.62 86 CYS A C 1
ATOM 710 O O . CYS A 1 86 ? 9.555 -5.759 1.961 1.00 95.62 86 CYS A O 1
ATOM 712 N N . ASP A 1 87 ? 10.640 -6.384 0.099 1.00 96.38 87 ASP A N 1
ATOM 713 C CA . ASP A 1 87 ? 11.214 -5.092 -0.251 1.00 96.38 87 ASP A CA 1
ATOM 714 C C . ASP A 1 87 ? 10.398 -4.410 -1.366 1.00 96.38 87 ASP A C 1
ATOM 716 O O . ASP A 1 87 ? 9.367 -4.911 -1.830 1.00 96.38 87 ASP A O 1
ATOM 720 N N . PHE A 1 88 ? 10.856 -3.243 -1.824 1.00 96.75 88 PHE A N 1
ATOM 721 C CA . PHE A 1 88 ? 10.177 -2.506 -2.890 1.00 96.75 88 PHE A CA 1
ATOM 722 C C . PHE A 1 88 ? 10.034 -3.336 -4.173 1.00 96.75 88 PHE A C 1
ATOM 724 O O . PHE A 1 88 ? 8.969 -3.358 -4.788 1.00 96.75 88 PHE A O 1
ATOM 731 N N . LYS A 1 89 ? 11.101 -4.031 -4.585 1.00 96.75 89 LYS A N 1
ATOM 732 C CA . LYS A 1 89 ? 11.137 -4.762 -5.855 1.00 96.75 89 LYS A CA 1
ATOM 733 C C . LYS A 1 89 ? 10.189 -5.957 -5.825 1.00 96.75 89 LYS A C 1
ATOM 735 O O . LYS A 1 89 ? 9.411 -6.135 -6.756 1.00 96.75 89 LYS A O 1
ATOM 740 N N . THR A 1 90 ? 10.251 -6.761 -4.770 1.00 96.75 90 THR A N 1
ATOM 741 C CA . THR A 1 90 ? 9.376 -7.926 -4.575 1.00 96.75 90 THR A CA 1
ATOM 742 C C . THR A 1 90 ? 7.913 -7.509 -4.471 1.00 96.75 90 THR A C 1
ATOM 744 O O . THR A 1 90 ? 7.066 -8.104 -5.133 1.00 96.75 90 THR A O 1
ATOM 747 N N . THR A 1 91 ? 7.621 -6.417 -3.761 1.00 97.12 91 THR A N 1
ATOM 748 C CA . THR A 1 91 ? 6.257 -5.877 -3.671 1.00 97.12 91 THR A CA 1
ATOM 749 C C . THR A 1 91 ? 5.753 -5.337 -5.009 1.00 97.12 91 THR A C 1
ATOM 751 O O . THR A 1 91 ? 4.601 -5.564 -5.378 1.00 97.12 91 THR A O 1
ATOM 754 N N . LEU A 1 92 ? 6.610 -4.657 -5.777 1.00 97.44 92 LEU A N 1
ATOM 755 C CA . LEU A 1 92 ? 6.261 -4.184 -7.116 1.00 97.44 92 LEU A CA 1
ATOM 756 C C . LEU A 1 92 ? 5.941 -5.359 -8.040 1.00 97.44 92 LEU A C 1
ATOM 758 O O . LEU A 1 92 ? 4.954 -5.298 -8.768 1.00 97.44 92 LEU A O 1
ATOM 762 N N . VAL A 1 93 ? 6.745 -6.425 -8.001 1.00 96.75 93 VAL A N 1
ATOM 763 C CA . VAL A 1 93 ? 6.494 -7.650 -8.775 1.00 96.75 93 VAL A CA 1
ATOM 764 C C . VAL A 1 93 ? 5.165 -8.280 -8.367 1.00 96.75 93 VAL A C 1
ATOM 766 O O . VAL A 1 93 ? 4.365 -8.589 -9.247 1.00 96.75 93 VAL A O 1
ATOM 769 N N . TYR A 1 94 ? 4.893 -8.394 -7.063 1.00 96.50 94 TYR A N 1
ATOM 770 C CA . TYR A 1 94 ? 3.618 -8.905 -6.561 1.00 96.50 94 TYR A CA 1
ATOM 771 C C . TYR A 1 94 ? 2.438 -8.097 -7.109 1.00 96.50 94 TYR A C 1
ATOM 773 O O . TYR A 1 94 ? 1.516 -8.676 -7.670 1.00 96.50 94 TYR A O 1
ATOM 781 N N . PHE A 1 95 ? 2.451 -6.767 -7.018 1.00 97.75 95 PHE A N 1
ATOM 782 C CA . PHE A 1 95 ? 1.317 -5.973 -7.499 1.00 97.75 95 PHE A CA 1
ATOM 783 C C . PHE A 1 95 ? 1.235 -5.854 -9.024 1.00 97.75 95 PHE A C 1
ATOM 785 O O . PHE A 1 95 ? 0.149 -5.640 -9.562 1.00 97.75 95 PHE A O 1
ATOM 792 N N . SER A 1 96 ? 2.348 -6.035 -9.738 1.00 96.94 96 SER A N 1
ATOM 793 C CA . SER A 1 96 ? 2.360 -6.000 -11.206 1.00 96.94 96 SER A CA 1
ATOM 794 C C . SER A 1 96 ? 1.565 -7.148 -11.832 1.00 96.94 96 SER A C 1
ATOM 796 O O . SER A 1 96 ? 1.192 -7.034 -12.991 1.00 96.94 96 SER A O 1
ATOM 798 N N . GLN A 1 97 ? 1.250 -8.213 -11.082 1.00 96.38 97 GLN A N 1
ATOM 799 C CA . GLN A 1 97 ? 0.339 -9.266 -11.550 1.00 96.38 97 GLN A CA 1
ATOM 800 C C . GLN A 1 97 ? -1.116 -8.778 -11.710 1.00 96.38 97 GLN A C 1
ATOM 802 O O . GLN A 1 97 ? -1.897 -9.412 -12.413 1.00 96.38 97 GLN A O 1
ATOM 807 N N . PHE A 1 98 ? -1.485 -7.672 -11.048 1.00 96.94 98 PHE A N 1
ATOM 808 C CA . PHE A 1 98 ? -2.823 -7.071 -11.107 1.00 96.94 98 PHE A CA 1
ATOM 809 C C . PHE A 1 98 ? -2.875 -5.823 -12.004 1.00 96.94 98 PHE A C 1
ATOM 811 O O . PHE A 1 98 ? -3.949 -5.450 -12.475 1.00 96.94 98 PHE A O 1
ATOM 818 N N . ASP A 1 99 ? -1.736 -5.156 -12.228 1.00 96.12 99 ASP A N 1
ATOM 819 C CA . ASP A 1 99 ? -1.636 -3.953 -13.060 1.00 96.12 99 ASP A CA 1
ATOM 820 C C . ASP A 1 99 ? -0.253 -3.813 -13.717 1.00 96.12 99 ASP A C 1
ATOM 822 O O . ASP A 1 99 ? 0.696 -3.279 -13.139 1.00 96.12 99 ASP A O 1
ATOM 826 N N . ASP A 1 100 ? -0.166 -4.181 -14.992 1.00 94.69 100 ASP A N 1
ATOM 827 C CA . ASP A 1 100 ? 1.051 -4.099 -15.810 1.00 94.69 100 ASP A CA 1
ATOM 828 C C . ASP A 1 100 ? 1.593 -2.661 -15.958 1.00 94.69 100 ASP A C 1
ATOM 830 O O . ASP A 1 100 ? 2.725 -2.430 -16.402 1.00 94.69 100 ASP A O 1
ATOM 834 N N . LYS A 1 101 ? 0.773 -1.643 -15.654 1.00 96.75 101 LYS A N 1
ATOM 835 C CA . LYS A 1 101 ? 1.148 -0.224 -15.734 1.00 96.75 101 LYS A CA 1
ATOM 836 C C . LYS A 1 101 ? 1.561 0.352 -14.381 1.00 96.75 101 LYS A C 1
ATOM 838 O O . LYS A 1 101 ? 1.890 1.542 -14.335 1.00 96.75 101 LYS A O 1
ATOM 843 N N . LEU A 1 102 ? 1.585 -0.455 -13.320 1.00 97.69 102 LEU A N 1
ATOM 844 C CA . LEU A 1 102 ? 1.817 -0.010 -11.949 1.00 97.69 102 LEU A CA 1
ATOM 845 C C . LEU A 1 102 ? 3.103 0.800 -11.793 1.00 97.69 102 LEU A C 1
ATOM 847 O O . LEU A 1 102 ? 3.067 1.870 -11.196 1.00 97.69 102 LEU A O 1
ATOM 851 N N . TRP A 1 103 ? 4.219 0.358 -12.380 1.00 96.62 103 TRP A N 1
ATOM 852 C CA . TRP A 1 103 ? 5.494 1.075 -12.245 1.00 96.62 103 TRP A CA 1
ATOM 853 C C . TRP A 1 103 ? 5.419 2.512 -12.797 1.00 96.62 103 TRP A C 1
ATOM 855 O O . TRP A 1 103 ? 5.945 3.441 -12.187 1.00 96.62 103 TRP A O 1
ATOM 865 N N . ARG A 1 104 ? 4.706 2.722 -13.918 1.00 97.44 104 ARG A N 1
ATOM 866 C CA . ARG A 1 104 ? 4.510 4.060 -14.505 1.00 97.44 104 ARG A CA 1
ATOM 867 C C . ARG A 1 104 ? 3.642 4.922 -13.603 1.00 97.44 104 ARG A C 1
ATOM 869 O O . ARG A 1 104 ? 3.972 6.081 -13.365 1.00 97.44 104 ARG A O 1
ATOM 876 N N . LYS A 1 105 ? 2.546 4.352 -13.092 1.00 98.00 105 LYS A N 1
ATOM 877 C CA . LYS A 1 105 ? 1.664 5.037 -12.139 1.00 98.00 105 LYS A CA 1
ATOM 878 C C . LYS A 1 105 ? 2.428 5.411 -10.868 1.00 98.00 105 LYS A C 1
ATOM 880 O O . LYS A 1 105 ? 2.263 6.523 -10.382 1.00 98.00 105 LYS A O 1
ATOM 885 N N . TYR A 1 106 ? 3.308 4.532 -10.389 1.00 97.81 106 TYR A N 1
ATOM 886 C CA . TYR A 1 106 ? 4.123 4.761 -9.202 1.00 97.81 106 TYR A CA 1
ATOM 887 C C . TYR A 1 106 ? 5.073 5.946 -9.354 1.00 97.81 106 TYR A C 1
ATOM 889 O O . TYR A 1 106 ? 5.146 6.778 -8.456 1.00 97.81 106 TYR A O 1
ATOM 897 N N . ILE A 1 107 ? 5.741 6.086 -10.501 1.00 96.81 107 ILE A N 1
ATOM 898 C CA . ILE A 1 107 ? 6.625 7.235 -10.744 1.00 96.81 107 ILE A CA 1
ATOM 899 C C . ILE A 1 107 ? 5.859 8.554 -10.687 1.00 96.81 107 ILE A C 1
ATOM 901 O O . ILE A 1 107 ? 6.313 9.492 -10.035 1.00 96.81 107 ILE A O 1
ATOM 905 N N . ILE A 1 108 ? 4.693 8.615 -11.334 1.00 97.44 108 ILE A N 1
ATOM 906 C CA . ILE A 1 108 ? 3.845 9.812 -11.330 1.00 97.44 108 ILE A CA 1
ATOM 907 C C . ILE A 1 108 ? 3.357 10.099 -9.906 1.00 97.44 108 IL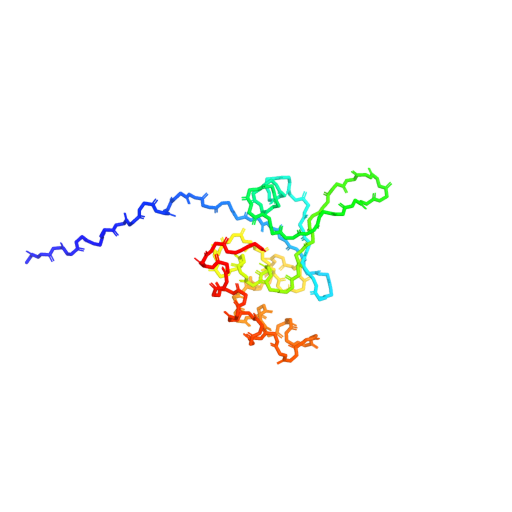E A C 1
ATOM 909 O O . ILE A 1 108 ? 3.489 11.217 -9.417 1.00 97.44 108 ILE A O 1
ATOM 913 N N . TYR A 1 109 ? 2.842 9.078 -9.219 1.00 97.00 109 TYR A N 1
ATOM 914 C CA . TYR A 1 109 ? 2.350 9.190 -7.848 1.00 97.00 109 TYR A CA 1
ATOM 915 C C . TYR A 1 109 ? 3.431 9.693 -6.883 1.00 97.00 109 TYR A C 1
ATOM 917 O O . TYR A 1 109 ? 3.198 10.619 -6.107 1.00 97.00 109 TYR A O 1
ATOM 925 N N . MET A 1 110 ? 4.635 9.126 -6.962 1.00 95.25 110 MET A N 1
ATOM 926 C CA . MET A 1 110 ? 5.773 9.528 -6.144 1.00 95.25 110 MET A CA 1
ATOM 927 C C . MET A 1 110 ? 6.201 10.973 -6.435 1.00 95.25 110 MET A C 1
ATOM 929 O O . MET A 1 110 ? 6.489 11.707 -5.490 1.00 95.25 110 MET A O 1
ATOM 933 N N . ASP A 1 111 ? 6.262 11.392 -7.703 1.00 96.12 111 ASP A N 1
ATOM 934 C CA . ASP A 1 111 ? 6.597 12.777 -8.069 1.00 96.12 111 ASP A CA 1
ATOM 935 C C . ASP A 1 111 ? 5.574 13.770 -7.495 1.00 96.12 111 ASP A C 1
ATOM 937 O O . ASP A 1 111 ? 5.959 14.749 -6.854 1.00 96.12 111 ASP A O 1
ATOM 941 N N . LEU A 1 112 ? 4.277 13.472 -7.616 1.00 96.19 112 LEU A N 1
ATOM 942 C CA . LEU A 1 112 ? 3.204 14.294 -7.048 1.00 96.19 112 LEU A CA 1
ATOM 943 C C . LEU A 1 112 ? 3.284 14.367 -5.516 1.00 96.19 112 LEU A C 1
ATOM 945 O O . LEU A 1 112 ? 3.285 15.460 -4.947 1.00 96.19 112 LEU A O 1
ATOM 949 N N . ARG A 1 113 ? 3.443 13.225 -4.836 1.00 93.81 113 ARG A N 1
ATOM 950 C CA . ARG A 1 113 ? 3.573 13.173 -3.369 1.00 93.81 113 ARG A CA 1
ATOM 951 C C . ARG A 1 113 ? 4.825 13.895 -2.868 1.00 93.81 113 ARG A C 1
ATOM 953 O O . ARG A 1 113 ? 4.776 14.531 -1.819 1.00 93.81 113 ARG A O 1
ATOM 960 N N . LYS A 1 114 ? 5.943 13.844 -3.605 1.00 91.56 114 LYS A N 1
ATOM 961 C CA . LYS A 1 114 ? 7.166 14.609 -3.282 1.00 91.56 114 LYS A CA 1
ATOM 962 C C . LYS A 1 114 ? 6.951 16.121 -3.372 1.00 91.56 114 LYS A C 1
ATOM 964 O O . LYS A 1 114 ? 7.596 16.862 -2.641 1.00 91.56 114 LYS A O 1
ATOM 969 N N . ARG A 1 115 ? 6.036 16.572 -4.232 1.00 94.88 115 ARG A N 1
ATOM 970 C CA . ARG A 1 115 ? 5.653 17.985 -4.385 1.00 94.88 115 ARG A CA 1
ATOM 971 C C . ARG A 1 115 ? 4.561 18.432 -3.403 1.00 94.88 115 ARG A C 1
ATOM 973 O O . ARG A 1 115 ? 4.137 19.580 -3.475 1.00 94.88 115 ARG A O 1
ATOM 980 N N . GLY A 1 116 ? 4.112 17.552 -2.505 1.00 90.38 116 GLY A N 1
ATOM 981 C CA . GLY A 1 116 ? 3.099 17.862 -1.492 1.00 90.38 116 GLY A CA 1
ATOM 982 C C . GLY A 1 116 ? 1.649 17.748 -1.968 1.00 90.38 116 GLY A C 1
ATOM 983 O O . GLY A 1 116 ? 0.754 18.168 -1.241 1.00 90.38 116 GLY A O 1
ATOM 984 N N . TYR A 1 117 ? 1.397 17.180 -3.154 1.00 91.06 117 TYR A N 1
ATOM 985 C CA . TYR A 1 117 ? 0.033 16.840 -3.570 1.00 91.06 117 TYR A CA 1
ATOM 986 C C . TYR A 1 117 ? -0.470 15.627 -2.780 1.00 91.06 117 TYR A C 1
ATOM 988 O O . TYR A 1 117 ? 0.308 14.707 -2.505 1.00 91.06 117 TYR A O 1
ATOM 996 N N . ILE A 1 118 ? -1.758 15.640 -2.430 1.00 83.88 118 ILE A N 1
ATOM 997 C CA . ILE A 1 118 ? -2.469 14.569 -1.717 1.00 83.88 118 ILE A CA 1
ATOM 998 C C . ILE A 1 118 ? -3.419 13.876 -2.687 1.00 83.88 118 ILE A C 1
ATOM 1000 O O . ILE A 1 118 ? -4.145 14.606 -3.399 1.00 83.88 118 ILE A O 1
#

Foldseek 3Di:
DDDPPPPPPPPPPVQAEFEWEDDQQKIKGQDPVCCCVCCVVPVAFDWDADPVRRIMGIGGLLSVLVCLVVNRYWYAVVRDPVHDIDHNVNSCVRNCVVPVCNVVVNVVVVVCVVVVHD